Protein AF-K7MFZ6-F1 (afdb_monomer_lite)

pLDDT: mean 83.71, std 7.3, range [56.66, 93.25]

Organism: Glycine max (NCBI:txid3847)

Structure (mmCIF, N/CA/C/O backbone):
data_AF-K7MFZ6-F1
#
_entry.id   AF-K7MFZ6-F1
#
loop_
_atom_site.group_PDB
_atom_site.id
_atom_site.type_symbol
_atom_site.label_atom_id
_atom_site.label_alt_id
_atom_site.label_comp_id
_atom_site.label_asym_id
_atom_site.label_entity_id
_atom_site.label_seq_id
_atom_site.pdbx_PDB_ins_code
_atom_site.Cartn_x
_atom_site.Cartn_y
_atom_site.Cartn_z
_atom_site.occupancy
_atom_site.B_iso_or_equiv
_atom_site.auth_seq_id
_atom_site.auth_comp_id
_atom_site.auth_asym_id
_atom_site.auth_atom_id
_atom_site.pdbx_PDB_model_num
ATOM 1 N N . MET A 1 1 ? 8.915 -8.269 18.833 1.00 63.53 1 MET A N 1
ATOM 2 C CA . MET A 1 1 ? 8.795 -9.179 17.668 1.00 63.53 1 MET A CA 1
ATOM 3 C C . 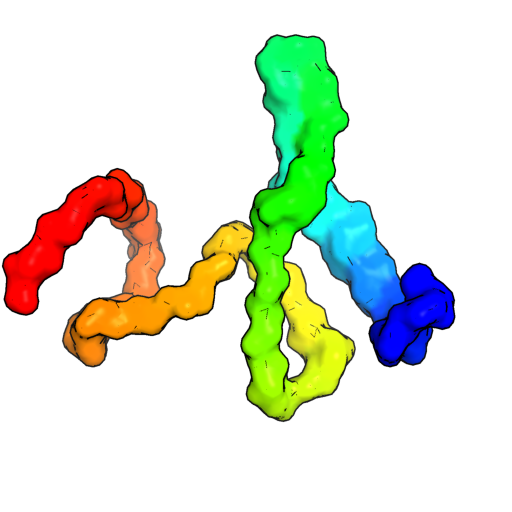MET A 1 1 ? 9.817 -10.331 17.748 1.00 63.53 1 MET A C 1
ATOM 5 O O . MET A 1 1 ? 10.419 -10.716 16.758 1.00 63.53 1 MET A O 1
ATOM 9 N N . SER A 1 2 ? 9.994 -10.942 18.928 1.00 57.66 2 SER A N 1
ATOM 10 C CA . SER A 1 2 ? 11.094 -11.899 19.167 1.00 57.66 2 SER A CA 1
ATOM 11 C C . SER A 1 2 ? 10.896 -13.274 18.499 1.00 57.66 2 SER A C 1
ATOM 13 O O . SER A 1 2 ? 11.859 -13.956 18.183 1.00 57.66 2 SER A O 1
ATOM 15 N N . SER A 1 3 ? 9.649 -13.668 18.215 1.00 70.62 3 SER A N 1
ATOM 16 C CA . SER A 1 3 ? 9.300 -14.989 17.662 1.00 70.62 3 SER A CA 1
ATOM 17 C C . SER A 1 3 ? 9.057 -15.021 16.147 1.00 70.62 3 SER A C 1
ATOM 19 O O . SER A 1 3 ? 8.633 -16.044 15.616 1.00 70.62 3 SER A O 1
ATOM 21 N N . LYS A 1 4 ? 9.268 -13.910 15.431 1.00 71.69 4 LYS A N 1
ATOM 22 C CA . LYS A 1 4 ? 8.988 -13.808 13.988 1.00 71.69 4 LYS A CA 1
ATOM 23 C C . LYS A 1 4 ? 10.300 -13.769 13.208 1.00 71.69 4 LYS A C 1
ATOM 25 O O . LYS A 1 4 ? 11.290 -13.267 13.717 1.00 71.69 4 LYS A O 1
ATOM 30 N N . LEU A 1 5 ? 10.294 -14.211 11.948 1.00 70.62 5 LEU A N 1
ATOM 31 C CA . LEU A 1 5 ? 11.460 -14.161 11.039 1.00 70.62 5 LEU A CA 1
ATOM 32 C C . LEU A 1 5 ? 12.112 -12.770 10.928 1.00 70.62 5 LEU A C 1
ATOM 34 O O . LEU A 1 5 ? 13.277 -12.646 10.579 1.00 70.62 5 LEU A O 1
ATOM 38 N N . ILE A 1 6 ? 11.354 -11.731 11.266 1.00 71.50 6 ILE A N 1
ATOM 39 C CA . ILE A 1 6 ? 11.752 -10.324 11.256 1.00 71.50 6 ILE A CA 1
ATOM 40 C C . ILE A 1 6 ? 12.548 -9.943 12.527 1.00 71.50 6 ILE A C 1
ATOM 42 O O . ILE A 1 6 ? 12.876 -8.778 12.723 1.00 71.50 6 ILE A O 1
ATOM 46 N N . ALA A 1 7 ? 12.870 -10.916 13.393 1.00 66.56 7 ALA A N 1
ATOM 47 C CA . ALA A 1 7 ? 13.507 -10.696 14.690 1.00 66.56 7 ALA A CA 1
ATOM 48 C C . ALA A 1 7 ? 14.826 -9.911 14.606 1.00 66.56 7 ALA A C 1
ATOM 50 O O . ALA A 1 7 ? 15.104 -9.096 15.484 1.00 66.56 7 ALA A O 1
ATOM 51 N N . GLY A 1 8 ? 15.607 -10.127 13.542 1.00 72.38 8 GLY A N 1
ATOM 52 C CA . GLY A 1 8 ? 16.882 -9.436 13.315 1.00 72.38 8 GLY A CA 1
ATOM 53 C C . GLY A 1 8 ? 16.754 -7.944 12.988 1.00 72.38 8 GLY A C 1
ATOM 54 O O . GLY A 1 8 ? 17.719 -7.205 13.160 1.00 72.38 8 GLY A O 1
ATOM 55 N N . ASP A 1 9 ? 15.568 -7.493 12.573 1.00 78.69 9 ASP A N 1
ATOM 56 C CA . ASP A 1 9 ? 15.277 -6.100 12.209 1.00 78.69 9 ASP A CA 1
ATOM 57 C C . ASP A 1 9 ? 14.203 -5.488 13.120 1.00 78.69 9 ASP A C 1
ATOM 59 O O . ASP A 1 9 ? 13.520 -4.527 12.760 1.00 78.69 9 ASP A O 1
ATOM 63 N N . ASN A 1 10 ? 14.037 -6.057 14.317 1.00 78.50 10 ASN A N 1
ATOM 64 C CA . ASN A 1 10 ? 12.963 -5.700 15.237 1.00 78.50 10 ASN A CA 1
ATOM 65 C C . ASN A 1 10 ? 12.903 -4.214 15.567 1.00 78.50 10 ASN A C 1
ATOM 67 O O . ASN A 1 10 ? 11.805 -3.669 15.585 1.00 78.50 10 ASN A O 1
ATOM 71 N N . ASP A 1 11 ? 14.042 -3.571 15.805 1.00 82.69 11 ASP A N 1
ATOM 72 C CA . ASP A 1 11 ? 14.077 -2.163 16.210 1.00 82.69 11 ASP A CA 1
ATOM 73 C C . ASP A 1 11 ? 13.610 -1.240 15.081 1.00 82.69 11 ASP A C 1
ATOM 75 O O . ASP A 1 11 ? 12.865 -0.288 15.313 1.00 82.69 11 ASP A O 1
ATOM 79 N N . PHE A 1 12 ? 13.964 -1.579 13.839 1.00 83.19 12 PHE A N 1
ATOM 80 C CA . PHE A 1 12 ? 13.546 -0.833 12.657 1.00 83.19 12 PHE A CA 1
ATOM 81 C C . PHE A 1 12 ? 12.029 -0.892 12.468 1.00 83.19 12 PHE A C 1
ATOM 83 O O . PHE A 1 12 ? 11.358 0.137 12.372 1.00 83.19 12 PHE A O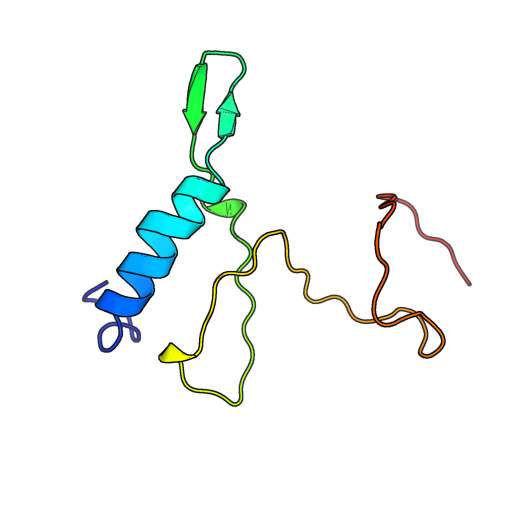 1
ATOM 90 N N . PHE A 1 13 ? 11.469 -2.104 12.478 1.00 80.75 13 PHE A N 1
ATOM 91 C CA . PHE A 1 13 ? 10.026 -2.278 12.348 1.00 80.75 13 PHE A CA 1
ATOM 92 C C . PHE A 1 13 ? 9.266 -1.794 13.584 1.00 80.75 13 PHE A C 1
ATOM 94 O O . PHE A 1 13 ? 8.118 -1.391 13.448 1.00 80.75 13 PHE A O 1
ATOM 101 N N . ALA A 1 14 ? 9.866 -1.808 14.777 1.00 81.19 14 ALA A N 1
ATOM 102 C CA . ALA A 1 14 ? 9.237 -1.266 15.975 1.00 81.19 14 ALA A CA 1
ATOM 103 C C . ALA A 1 14 ? 9.020 0.242 15.837 1.00 81.19 14 ALA A C 1
ATOM 105 O O . ALA A 1 14 ? 7.899 0.698 16.021 1.00 81.19 14 ALA A O 1
ATOM 106 N N . ILE A 1 15 ? 10.042 1.004 15.449 1.00 83.12 15 ILE A N 1
ATOM 107 C CA . ILE A 1 15 ? 9.895 2.452 15.258 1.00 83.12 15 ILE A CA 1
ATOM 108 C C . ILE A 1 15 ? 8.861 2.734 14.160 1.00 83.12 15 ILE A C 1
ATOM 110 O O . ILE A 1 15 ? 7.880 3.436 14.402 1.00 83.12 15 ILE A O 1
ATOM 114 N N . LEU A 1 16 ? 9.019 2.096 12.998 1.00 82.50 16 LEU A N 1
ATOM 115 C CA . LEU A 1 16 ? 8.161 2.335 11.839 1.00 82.50 16 LEU A CA 1
ATOM 116 C C . LEU A 1 16 ? 6.693 1.957 12.100 1.00 82.50 16 LEU A C 1
ATOM 118 O O . LEU A 1 16 ? 5.783 2.717 11.779 1.00 82.50 16 LEU A O 1
ATOM 122 N N . VAL A 1 17 ? 6.436 0.781 12.680 1.00 77.31 17 VAL A N 1
ATOM 123 C CA . VAL A 1 17 ? 5.069 0.275 12.873 1.00 77.31 17 VAL A CA 1
ATOM 124 C C . VAL A 1 17 ? 4.414 0.874 14.113 1.00 77.31 17 VAL A C 1
ATOM 126 O O . VAL A 1 17 ? 3.250 1.254 14.051 1.00 77.31 17 VAL A O 1
ATOM 129 N N . PHE A 1 18 ? 5.103 0.932 15.254 1.00 72.94 18 PHE A N 1
ATOM 130 C CA . PHE A 1 18 ? 4.452 1.312 16.512 1.00 72.94 18 PHE A CA 1
ATOM 131 C C . PHE A 1 18 ? 4.254 2.818 16.652 1.00 72.94 18 PHE A C 1
ATOM 133 O O . PHE A 1 18 ? 3.275 3.228 17.270 1.00 72.94 18 PHE A O 1
ATOM 140 N N . VAL A 1 19 ? 5.167 3.629 16.114 1.00 79.19 19 VAL A N 1
ATOM 141 C CA . VAL A 1 19 ? 5.107 5.087 16.270 1.00 79.19 19 VAL A CA 1
ATOM 142 C C . VAL A 1 19 ? 4.383 5.693 15.080 1.00 79.19 19 VAL A C 1
ATOM 144 O O . VAL A 1 19 ? 3.282 6.221 15.231 1.00 79.19 19 VAL A O 1
ATOM 147 N N . ASP A 1 20 ? 4.952 5.547 13.886 1.00 85.56 20 ASP A N 1
ATOM 148 C CA . ASP A 1 20 ? 4.498 6.329 12.738 1.00 85.56 20 ASP A CA 1
ATOM 149 C C . ASP A 1 20 ? 3.163 5.814 12.183 1.00 85.56 20 ASP A C 1
ATOM 151 O O . ASP A 1 20 ? 2.224 6.587 11.980 1.00 85.56 20 ASP A O 1
ATOM 155 N N . VAL A 1 21 ? 3.034 4.496 11.992 1.00 85.31 21 VAL A N 1
ATOM 156 C CA . VAL A 1 21 ? 1.813 3.902 11.422 1.00 85.31 21 VAL A CA 1
ATOM 157 C C . VAL A 1 21 ? 0.622 4.032 12.371 1.00 85.31 21 VAL A C 1
ATOM 159 O O . VAL A 1 21 ? -0.454 4.461 11.955 1.00 85.31 21 VAL A O 1
ATOM 162 N N . VAL A 1 22 ? 0.787 3.676 13.649 1.00 84.00 22 VAL A N 1
ATOM 163 C CA . VAL A 1 22 ? -0.318 3.738 14.624 1.00 84.00 22 VAL A CA 1
ATOM 164 C C . VAL A 1 22 ? -0.797 5.174 14.808 1.00 84.00 22 VAL A C 1
ATOM 166 O O . VAL A 1 22 ? -2.001 5.412 14.888 1.00 84.00 22 VAL A O 1
ATOM 169 N N . GLN A 1 23 ? 0.120 6.142 14.834 1.00 83.81 23 GLN A N 1
ATOM 170 C CA . GLN A 1 23 ? -0.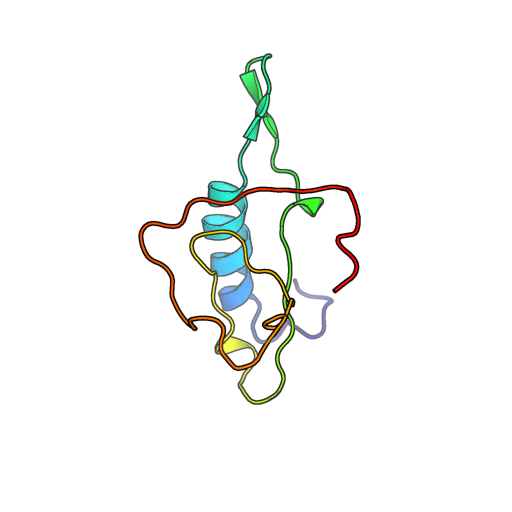250 7.5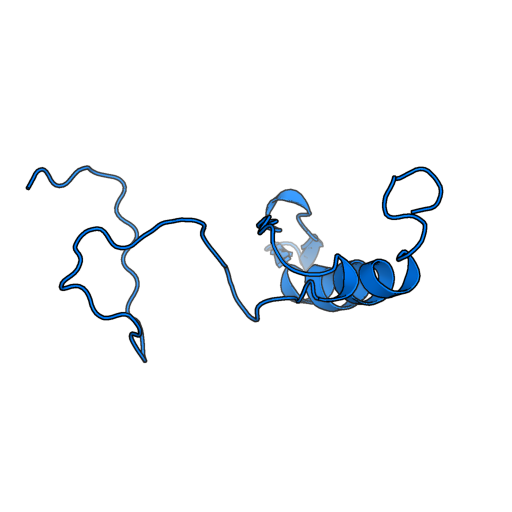47 14.939 1.00 83.81 23 GLN A CA 1
ATOM 171 C C . GLN A 1 23 ? -0.943 8.069 13.673 1.00 83.81 23 GLN A C 1
ATOM 173 O O . GLN A 1 23 ? -1.805 8.941 13.791 1.00 83.81 23 GLN A O 1
ATOM 178 N N . ALA A 1 24 ? -0.607 7.541 12.492 1.00 84.19 24 ALA A N 1
ATOM 179 C CA . ALA A 1 24 ? -1.238 7.915 11.227 1.00 84.19 24 ALA A CA 1
ATOM 180 C C . ALA A 1 24 ? -2.660 7.349 11.062 1.00 84.19 24 ALA A C 1
ATOM 182 O O . ALA A 1 24 ? -3.507 8.011 10.470 1.00 84.19 24 ALA A O 1
ATOM 183 N N . VAL A 1 25 ? -2.930 6.153 11.597 1.00 84.62 25 VAL A N 1
ATOM 184 C CA . VAL A 1 25 ? -4.226 5.450 11.460 1.00 84.62 25 VAL A CA 1
ATOM 185 C C . VAL A 1 25 ? -5.139 5.671 12.675 1.00 84.62 25 VAL A C 1
ATOM 187 O O . VAL A 1 25 ? -6.255 5.158 12.732 1.00 84.62 25 VAL A O 1
ATOM 190 N N . LYS A 1 26 ? -4.699 6.447 13.674 1.00 84.62 26 LYS A N 1
ATOM 191 C CA . LYS A 1 26 ? -5.536 6.758 14.838 1.00 84.62 26 LYS A CA 1
ATOM 192 C C . LYS A 1 26 ? -6.841 7.419 14.374 1.00 84.62 26 LYS A C 1
ATOM 194 O O . LYS A 1 26 ? -6.837 8.475 13.743 1.00 84.62 26 LYS A O 1
ATOM 199 N N . MET A 1 27 ? -7.958 6.799 14.719 1.00 83.75 27 MET A N 1
ATOM 200 C CA . MET A 1 27 ? -9.293 7.282 14.404 1.00 83.75 27 MET A CA 1
ATOM 201 C C . MET A 1 27 ? -10.027 7.540 15.710 1.00 83.75 27 MET A C 1
ATOM 203 O O . MET A 1 27 ? -10.124 6.672 16.578 1.00 83.75 27 MET A O 1
ATOM 207 N N . THR A 1 28 ? -10.537 8.755 15.866 1.00 84.50 28 THR A N 1
ATOM 208 C CA . THR A 1 28 ? -11.399 9.101 16.993 1.00 84.50 28 THR A CA 1
ATOM 209 C C . THR A 1 28 ? -12.829 8.812 16.580 1.00 84.50 28 THR A C 1
ATOM 211 O O . THR A 1 28 ? -13.341 9.413 15.636 1.00 84.50 28 THR A O 1
ATOM 214 N N . ASN A 1 29 ? -13.478 7.873 17.259 1.00 82.94 29 ASN A N 1
ATOM 215 C CA . ASN A 1 29 ? -14.886 7.608 17.005 1.00 82.94 29 ASN A CA 1
ATOM 216 C C . ASN A 1 29 ? -15.741 8.800 17.476 1.00 82.94 29 ASN A C 1
ATOM 218 O O . ASN A 1 29 ? -15.291 9.617 18.282 1.00 82.94 29 ASN A O 1
ATOM 222 N N . ALA A 1 30 ? -17.004 8.869 17.050 1.00 80.38 30 ALA A N 1
ATOM 223 C CA . ALA A 1 30 ? -17.938 9.934 17.438 1.00 80.38 30 ALA A CA 1
ATOM 224 C C . ALA A 1 30 ? -18.125 10.076 18.966 1.00 80.38 30 ALA A C 1
ATOM 226 O O . ALA A 1 30 ? -18.529 11.128 19.450 1.00 80.38 30 ALA A O 1
ATOM 227 N N . GLN A 1 31 ? -17.804 9.029 19.730 1.00 82.38 31 GLN A N 1
ATOM 228 C CA . GLN A 1 31 ? -17.861 8.997 21.195 1.00 82.38 31 GLN A CA 1
ATOM 229 C C . GLN A 1 31 ? -16.574 9.492 21.885 1.00 82.38 31 GLN A C 1
ATOM 231 O O . GLN A 1 31 ? -16.488 9.458 23.107 1.00 82.38 31 GLN A O 1
ATOM 236 N N . GLY A 1 32 ? -15.559 9.926 21.132 1.00 80.31 32 GLY A N 1
ATOM 237 C CA . GLY A 1 32 ? -14.269 10.363 21.679 1.00 80.31 32 GLY A CA 1
ATOM 238 C C . GLY A 1 32 ? -13.289 9.226 21.994 1.00 80.31 32 GLY A C 1
ATOM 239 O O . GLY A 1 32 ? -12.160 9.487 22.401 1.00 80.31 32 GLY A O 1
ATOM 240 N N . GLU A 1 33 ? -13.676 7.968 21.770 1.00 83.06 33 GLU A N 1
ATOM 241 C CA . GLU A 1 33 ? -12.766 6.827 21.889 1.00 83.06 33 GLU A CA 1
ATOM 242 C C . GLU A 1 33 ? -11.738 6.837 20.753 1.00 83.06 33 GLU A C 1
ATOM 244 O O . GLU A 1 33 ? -12.100 6.810 19.573 1.00 83.06 33 GLU A O 1
ATOM 249 N N . VAL A 1 34 ? -10.453 6.826 21.107 1.00 81.19 34 VAL A N 1
ATOM 250 C CA . VAL A 1 34 ? -9.363 6.643 20.144 1.00 81.19 34 VAL A CA 1
ATOM 251 C C . VAL A 1 34 ? -9.240 5.154 19.843 1.00 81.19 34 VAL A C 1
ATOM 253 O O . VAL A 1 34 ? -8.853 4.366 20.706 1.00 81.19 34 VAL A O 1
ATOM 256 N N . LYS A 1 35 ? -9.562 4.763 18.611 1.00 82.75 35 LYS A N 1
ATOM 257 C CA . LYS A 1 35 ? -9.334 3.413 18.096 1.00 82.75 35 LYS A CA 1
ATOM 258 C C . LYS A 1 35 ? -8.236 3.458 17.043 1.00 82.75 35 LYS A C 1
ATOM 260 O O . LYS A 1 35 ? -8.208 4.337 16.189 1.00 82.75 35 LYS A O 1
ATOM 265 N N . CYS A 1 36 ? -7.338 2.482 17.104 1.00 81.44 36 CYS A N 1
ATOM 266 C CA . CYS A 1 36 ? -6.296 2.282 16.102 1.00 81.44 36 CYS A CA 1
ATOM 267 C C . CYS A 1 36 ? -6.610 0.982 15.354 1.00 81.44 36 CYS A C 1
ATOM 269 O O . CYS A 1 36 ? -6.182 -0.091 15.795 1.00 81.44 36 CYS A O 1
ATOM 271 N N . PRO A 1 37 ? -7.419 1.029 14.283 1.00 80.25 37 PRO A N 1
ATOM 272 C CA . PRO A 1 37 ? -7.771 -0.163 13.528 1.00 80.25 37 PRO A CA 1
ATOM 273 C C . PRO A 1 37 ? -6.540 -0.708 12.790 1.00 80.25 37 PRO A C 1
ATOM 275 O O . PRO A 1 37 ? -6.149 -0.231 11.732 1.00 80.25 37 PRO A O 1
ATOM 278 N N . ILE A 1 38 ? -5.935 -1.763 13.340 1.00 81.75 38 ILE A N 1
ATOM 279 C CA . ILE A 1 38 ? -4.744 -2.417 12.761 1.00 81.75 38 ILE A CA 1
ATOM 280 C C . ILE A 1 38 ? -5.045 -2.978 11.357 1.00 81.75 38 ILE A C 1
ATOM 282 O O . ILE A 1 38 ? -4.155 -3.077 10.518 1.00 81.75 38 ILE A O 1
ATOM 286 N N . GLN A 1 39 ? -6.307 -3.326 11.088 1.00 84.56 39 GLN A N 1
ATOM 287 C CA . GLN A 1 39 ? -6.760 -3.858 9.800 1.00 84.56 39 GLN A CA 1
ATOM 288 C C . GLN A 1 39 ? -6.752 -2.820 8.669 1.00 84.56 39 GLN A C 1
ATOM 290 O O . GLN A 1 39 ? -6.708 -3.209 7.506 1.00 84.56 39 GLN A O 1
ATOM 295 N N . GLU A 1 40 ? -6.764 -1.523 8.986 1.00 84.44 40 GLU A N 1
ATOM 296 C CA . GLU A 1 40 ? -6.699 -0.459 7.975 1.00 84.44 40 GLU A CA 1
ATOM 297 C C . GLU A 1 40 ? -5.272 -0.229 7.453 1.00 84.44 40 GLU A C 1
ATOM 299 O O . GLU A 1 40 ? -5.069 0.449 6.444 1.00 84.44 40 GLU A O 1
ATOM 304 N N . ILE A 1 41 ? -4.267 -0.834 8.094 1.00 87.38 41 ILE A N 1
ATOM 305 C CA . ILE A 1 41 ? -2.874 -0.756 7.660 1.00 87.38 41 ILE A CA 1
ATOM 306 C C . ILE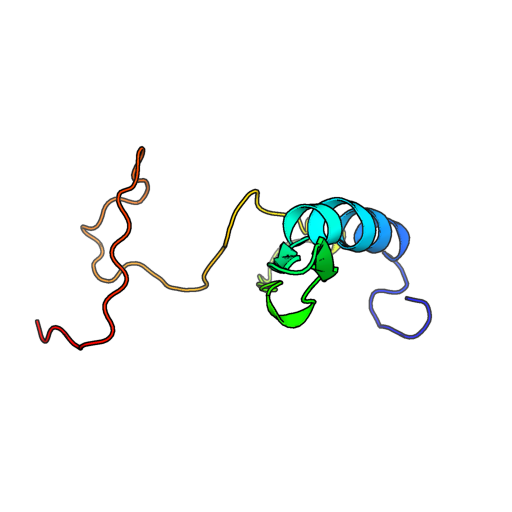 A 1 41 ? -2.674 -1.710 6.480 1.00 87.38 41 ILE A C 1
ATOM 308 O O . ILE A 1 41 ? -2.556 -2.925 6.652 1.00 87.38 41 ILE A O 1
ATOM 312 N N . ASN A 1 42 ? -2.582 -1.157 5.270 1.00 89.00 42 ASN A N 1
ATOM 313 C CA . ASN A 1 42 ? -2.257 -1.951 4.091 1.00 89.00 42 ASN A CA 1
ATOM 314 C C . ASN A 1 42 ? -0.747 -2.228 4.010 1.00 89.00 42 ASN A C 1
ATOM 316 O O . ASN A 1 42 ? 0.066 -1.305 3.983 1.00 89.00 42 ASN A O 1
ATOM 320 N N . ILE A 1 43 ? -0.369 -3.506 3.933 1.00 89.12 43 ILE A N 1
ATOM 321 C CA . ILE A 1 43 ? 1.030 -3.943 3.869 1.00 89.12 43 ILE A CA 1
ATOM 322 C C . ILE A 1 43 ? 1.330 -4.442 2.457 1.00 89.12 43 ILE A C 1
ATOM 324 O O . ILE A 1 43 ? 0.912 -5.532 2.061 1.00 89.12 43 ILE A O 1
ATOM 328 N N . LEU A 1 44 ? 2.115 -3.666 1.712 1.00 89.56 44 LEU A N 1
ATOM 329 C CA . LEU A 1 44 ? 2.572 -4.034 0.375 1.00 89.56 44 LEU A CA 1
ATOM 330 C C . LEU A 1 44 ? 3.923 -4.748 0.436 1.00 89.56 44 LEU A C 1
ATOM 332 O O . LEU A 1 44 ? 4.845 -4.311 1.121 1.00 89.56 44 LEU A O 1
ATOM 336 N N . LYS A 1 45 ? 4.051 -5.852 -0.307 1.00 88.56 45 LYS A N 1
ATOM 337 C CA . LYS A 1 45 ? 5.292 -6.632 -0.401 1.00 88.56 45 LYS A CA 1
ATOM 338 C C . LYS A 1 45 ? 5.906 -6.459 -1.784 1.00 88.56 45 LYS A C 1
ATOM 340 O O . LYS A 1 45 ? 5.315 -6.879 -2.775 1.00 88.56 45 LYS A O 1
ATOM 345 N N . ALA A 1 46 ? 7.117 -5.915 -1.837 1.00 86.62 46 ALA A N 1
ATOM 346 C CA . ALA A 1 46 ? 7.942 -5.862 -3.040 1.00 86.62 46 ALA A CA 1
ATOM 347 C C . ALA A 1 46 ? 9.237 -6.656 -2.816 1.00 86.62 46 ALA A C 1
ATOM 349 O O . ALA A 1 46 ? 9.864 -6.549 -1.764 1.00 86.62 46 ALA A O 1
ATOM 350 N N . ARG A 1 47 ? 9.637 -7.472 -3.799 1.00 85.56 47 ARG A N 1
ATOM 351 C CA . ARG A 1 47 ? 10.920 -8.195 -3.788 1.00 85.56 47 ARG A CA 1
ATOM 352 C C . ARG A 1 47 ? 11.974 -7.372 -4.528 1.00 85.56 47 ARG A C 1
ATOM 354 O O . ARG A 1 47 ? 11.665 -6.796 -5.564 1.00 85.56 47 ARG A O 1
ATOM 361 N N . GLY A 1 48 ? 13.206 -7.359 -4.022 1.00 85.75 48 GLY A N 1
ATOM 362 C CA . GLY A 1 48 ? 14.363 -6.764 -4.710 1.00 85.75 48 GLY A CA 1
ATOM 363 C C . GLY A 1 48 ? 15.277 -5.913 -3.830 1.00 85.75 48 GLY A C 1
ATOM 364 O O . GLY A 1 48 ? 16.399 -5.628 -4.232 1.00 85.75 48 GLY A O 1
ATOM 365 N N . LYS A 1 49 ? 14.826 -5.531 -2.633 1.00 85.38 49 LYS A N 1
ATOM 366 C CA . LYS A 1 49 ? 15.595 -4.747 -1.657 1.00 85.38 49 LYS A CA 1
ATOM 367 C C . LYS A 1 49 ? 15.636 -5.437 -0.292 1.00 85.38 49 LYS A C 1
ATOM 369 O O . LYS A 1 49 ? 14.979 -6.464 -0.105 1.00 85.38 49 LYS A O 1
ATOM 374 N N . SER A 1 50 ? 16.427 -4.897 0.635 1.00 83.88 50 SER A N 1
ATOM 375 C CA . SER A 1 50 ? 16.507 -5.411 2.004 1.00 83.88 50 SER A CA 1
ATOM 376 C C . SER A 1 50 ? 15.200 -5.159 2.758 1.00 83.88 50 SER A C 1
ATOM 378 O O . SER A 1 50 ? 14.480 -4.205 2.469 1.00 83.88 50 SER A O 1
ATOM 380 N N . ALA A 1 51 ? 14.909 -5.969 3.778 1.00 79.94 51 ALA A N 1
ATOM 381 C CA . ALA A 1 51 ? 13.781 -5.718 4.677 1.00 79.94 51 ALA A CA 1
ATOM 382 C C . ALA A 1 51 ? 13.898 -4.349 5.376 1.00 79.94 51 ALA A C 1
ATOM 384 O O . ALA A 1 51 ? 12.883 -3.690 5.599 1.00 79.94 51 ALA A O 1
ATOM 385 N N . ARG A 1 52 ? 15.129 -3.883 5.629 1.00 82.62 52 ARG A N 1
ATOM 386 C CA . ARG A 1 52 ? 15.425 -2.552 6.190 1.00 82.62 52 ARG A CA 1
ATOM 387 C C . ARG A 1 52 ? 15.138 -1.386 5.246 1.00 82.62 52 ARG A C 1
ATOM 389 O O . ARG A 1 52 ? 15.057 -0.257 5.704 1.00 82.62 52 ARG A O 1
ATOM 396 N N . ASP A 1 53 ? 14.961 -1.647 3.953 1.00 85.62 53 ASP A N 1
ATOM 397 C CA . ASP A 1 53 ? 14.587 -0.614 2.980 1.00 85.62 53 ASP A CA 1
ATOM 398 C C . ASP A 1 53 ? 13.064 -0.403 2.918 1.00 85.62 53 ASP A C 1
ATOM 400 O O . ASP A 1 53 ? 12.574 0.360 2.083 1.00 85.62 53 ASP A O 1
ATOM 404 N N . SER A 1 54 ? 12.296 -1.103 3.761 1.00 86.69 54 SER A N 1
ATOM 405 C CA . SER A 1 54 ? 10.850 -0.904 3.876 1.00 86.69 54 SER A CA 1
ATOM 406 C C . SER A 1 54 ? 10.569 0.477 4.461 1.00 86.69 54 SER A C 1
ATOM 408 O O . SER A 1 54 ? 11.153 0.844 5.469 1.00 86.69 54 SER A O 1
ATOM 410 N N . PHE A 1 55 ? 9.649 1.237 3.880 1.00 86.06 55 PHE A N 1
ATOM 411 C CA . PHE A 1 55 ? 9.312 2.578 4.357 1.00 86.06 55 PHE A CA 1
ATOM 412 C C . PHE A 1 55 ? 7.803 2.734 4.527 1.00 86.06 55 PHE A C 1
ATOM 414 O O . PHE A 1 55 ? 7.013 2.033 3.891 1.00 86.06 55 PHE A O 1
ATOM 421 N N . LEU A 1 56 ? 7.408 3.678 5.381 1.00 87.19 56 LEU A N 1
ATOM 422 C CA . LEU A 1 56 ? 6.025 4.112 5.501 1.00 87.19 56 LEU A CA 1
ATOM 423 C C . LEU A 1 56 ? 5.723 5.142 4.410 1.00 87.19 56 LEU A C 1
ATOM 425 O O . LEU A 1 56 ? 6.463 6.108 4.233 1.00 87.19 56 LEU A O 1
ATOM 429 N N . MET A 1 57 ? 4.632 4.942 3.675 1.00 86.88 57 MET A N 1
ATOM 430 C CA . MET A 1 57 ? 4.145 5.929 2.719 1.00 86.88 57 MET A CA 1
ATOM 431 C C . MET A 1 57 ? 3.184 6.891 3.428 1.00 86.88 57 MET A C 1
ATOM 433 O O . MET A 1 57 ? 2.258 6.445 4.100 1.00 86.88 57 MET A O 1
ATOM 437 N N . ASN A 1 58 ? 3.381 8.202 3.262 1.00 85.25 58 ASN A N 1
ATOM 438 C CA . ASN A 1 58 ? 2.471 9.222 3.796 1.00 85.25 58 ASN A CA 1
ATOM 439 C C . ASN A 1 58 ? 1.167 9.239 2.986 1.00 85.25 58 ASN A C 1
ATOM 441 O O . ASN A 1 58 ? 1.019 10.015 2.042 1.00 85.25 58 ASN A O 1
ATOM 445 N N . GLY A 1 59 ? 0.247 8.343 3.333 1.00 86.94 59 GLY A N 1
ATOM 446 C CA . GLY A 1 59 ? -1.035 8.156 2.663 1.00 86.94 59 GLY A CA 1
ATOM 447 C C . GLY A 1 59 ? -1.379 6.678 2.508 1.00 86.94 59 GLY A C 1
ATOM 448 O O . GLY A 1 59 ? -0.804 5.815 3.166 1.00 86.94 59 GLY A O 1
ATOM 449 N N . TYR A 1 60 ? -2.322 6.388 1.614 1.00 88.25 60 TYR A N 1
ATOM 450 C CA . TYR A 1 60 ? -2.722 5.020 1.307 1.00 88.25 60 TYR A CA 1
ATOM 451 C C . TYR A 1 60 ? -2.064 4.544 0.014 1.00 88.25 60 TYR A C 1
ATOM 453 O O . TYR A 1 60 ? -2.104 5.232 -1.007 1.00 88.25 60 TYR A O 1
ATOM 461 N N . ALA A 1 61 ? -1.483 3.349 0.051 1.00 89.25 61 ALA A N 1
ATOM 462 C CA . ALA A 1 61 ? -0.908 2.698 -1.115 1.00 89.25 61 ALA A CA 1
ATOM 463 C C . ALA A 1 61 ? -1.790 1.519 -1.532 1.00 89.25 61 ALA A C 1
ATOM 465 O O . ALA A 1 61 ? -2.208 0.723 -0.691 1.00 89.25 61 ALA A O 1
ATOM 466 N N . SER A 1 62 ? -2.041 1.384 -2.832 1.00 87.75 62 SER A N 1
ATOM 467 C CA . SER A 1 62 ? -2.795 0.269 -3.403 1.00 87.75 62 SER A CA 1
ATOM 468 C C . SER A 1 62 ? -1.958 -0.445 -4.458 1.00 87.75 62 SER A C 1
ATOM 470 O O . SER A 1 62 ? -1.274 0.200 -5.250 1.00 87.75 62 SER A O 1
ATOM 472 N N . ASN A 1 63 ? -2.010 -1.777 -4.481 1.00 87.81 63 ASN A N 1
ATOM 473 C CA . ASN A 1 63 ? -1.289 -2.601 -5.454 1.00 87.81 63 ASN A CA 1
ATOM 474 C C . ASN A 1 63 ? -2.090 -2.756 -6.755 1.00 87.81 63 ASN A C 1
ATOM 476 O O . ASN A 1 63 ? -2.354 -3.870 -7.206 1.00 87.81 63 ASN A O 1
ATOM 480 N N . ILE A 1 64 ? -2.549 -1.635 -7.308 1.00 86.44 64 ILE A N 1
ATOM 481 C CA . ILE A 1 64 ? -3.316 -1.589 -8.552 1.00 86.44 64 ILE A CA 1
ATOM 482 C C . ILE A 1 64 ? -2.455 -0.879 -9.596 1.00 86.44 64 ILE A C 1
ATOM 484 O O . ILE A 1 64 ? -1.879 0.176 -9.332 1.00 86.44 64 ILE A O 1
ATOM 488 N N . GLY A 1 65 ? -2.334 -1.495 -10.770 1.00 85.94 65 GLY A N 1
ATOM 489 C CA . GLY A 1 65 ? -1.644 -0.913 -11.916 1.00 85.94 65 GLY A CA 1
ATOM 490 C C . GLY A 1 65 ? -2.511 0.096 -12.668 1.00 85.94 65 GLY A C 1
ATOM 491 O O . GLY A 1 65 ? -3.689 0.288 -12.383 1.00 85.94 65 GLY A O 1
ATOM 492 N N . HIS A 1 66 ? -1.928 0.732 -13.677 1.00 86.94 66 HIS A N 1
ATOM 493 C CA . HIS A 1 66 ? -2.679 1.595 -14.582 1.00 86.94 66 HIS A CA 1
ATOM 494 C C . HIS A 1 66 ? -3.655 0.769 -15.422 1.00 86.94 66 HIS A C 1
ATOM 496 O O . HIS A 1 66 ? -3.282 -0.297 -15.911 1.00 86.94 66 HIS A O 1
ATOM 502 N N . ALA A 1 67 ? -4.864 1.284 -15.659 1.00 87.69 67 ALA A N 1
ATOM 503 C CA . ALA A 1 67 ? -5.820 0.609 -16.538 1.00 87.69 67 ALA A CA 1
ATOM 504 C C . ALA A 1 67 ? -5.380 0.649 -18.015 1.00 87.69 67 ALA A C 1
ATOM 506 O O . ALA A 1 67 ? -5.609 -0.303 -18.752 1.00 87.69 67 ALA A O 1
ATOM 507 N N . ALA A 1 68 ? -4.708 1.725 -18.440 1.00 88.94 68 ALA A N 1
ATOM 508 C CA . ALA A 1 68 ? -4.128 1.848 -19.775 1.00 88.94 68 ALA A CA 1
ATOM 509 C C . ALA A 1 68 ? -2.742 2.505 -19.716 1.00 88.94 68 ALA A C 1
ATOM 511 O O . ALA A 1 68 ? -2.499 3.396 -18.902 1.00 88.94 68 ALA A O 1
ATOM 512 N N . GLN A 1 69 ? -1.840 2.115 -20.621 1.00 89.75 69 GLN A N 1
ATOM 513 C CA . GLN A 1 69 ? -0.467 2.639 -20.665 1.00 89.75 69 GLN A CA 1
ATOM 514 C C . GLN A 1 69 ? -0.407 4.153 -20.939 1.00 89.75 69 GLN A C 1
ATOM 516 O O . GLN A 1 69 ? 0.532 4.816 -20.512 1.00 89.75 69 GLN A O 1
ATOM 521 N N . GLY A 1 70 ? -1.427 4.706 -21.605 1.00 91.75 70 GLY A N 1
ATOM 522 C CA . GLY A 1 70 ? -1.555 6.145 -21.848 1.00 91.75 70 GLY A CA 1
ATOM 523 C C . GLY A 1 70 ? -1.999 6.964 -20.631 1.00 91.75 70 GLY A C 1
ATOM 524 O O . GLY A 1 70 ? -2.067 8.187 -20.725 1.00 91.75 70 GLY A O 1
ATOM 525 N N . MET A 1 71 ? -2.321 6.329 -19.497 1.00 92.06 71 MET A N 1
ATOM 526 C CA . MET A 1 71 ? -2.705 7.051 -18.284 1.00 92.06 71 MET A CA 1
ATOM 527 C C . MET A 1 71 ? -1.497 7.747 -17.638 1.00 92.06 71 MET A C 1
ATOM 529 O O . MET A 1 71 ? -0.414 7.158 -17.561 1.00 92.06 71 MET A O 1
ATOM 533 N N . PRO A 1 72 ? -1.668 8.978 -17.125 1.00 92.00 72 PRO A N 1
ATOM 534 C CA . PRO A 1 72 ? -0.590 9.714 -16.474 1.00 92.00 72 PRO A CA 1
ATOM 535 C C . PRO A 1 72 ? -0.069 8.979 -15.227 1.00 92.00 72 PRO A C 1
ATOM 537 O O . PRO A 1 72 ? -0.844 8.514 -14.399 1.00 92.00 72 PRO A O 1
ATOM 540 N N . LEU A 1 73 ? 1.260 8.928 -15.063 1.00 91.44 73 LEU A N 1
ATOM 541 C CA . LEU A 1 73 ? 1.950 8.297 -13.918 1.00 91.44 73 LEU A CA 1
ATOM 542 C C . LEU A 1 73 ? 1.817 9.067 -12.606 1.00 91.44 73 LEU A C 1
ATOM 544 O O . LEU A 1 73 ? 2.016 8.506 -11.530 1.00 91.44 73 LEU A O 1
ATOM 548 N N . ARG A 1 74 ? 1.541 10.367 -12.681 1.00 92.25 74 ARG A N 1
ATOM 549 C CA . ARG A 1 74 ? 1.372 11.233 -11.516 1.00 92.25 74 ARG A CA 1
ATOM 550 C C . ARG A 1 74 ? 0.271 12.240 -11.794 1.00 92.25 74 ARG A C 1
ATOM 552 O O . ARG A 1 74 ? 0.261 12.866 -12.850 1.00 92.25 74 ARG A O 1
ATOM 559 N N . VAL A 1 75 ? -0.615 12.416 -10.820 1.00 91.38 75 VAL A N 1
ATOM 560 C CA . VAL A 1 75 ? -1.687 13.415 -10.841 1.00 91.38 75 VAL A CA 1
ATOM 561 C C . VAL A 1 75 ? -1.586 14.236 -9.560 1.00 91.38 75 VAL A C 1
ATOM 563 O O . VAL A 1 75 ? -1.633 13.677 -8.466 1.00 91.38 75 VAL A O 1
ATOM 566 N N . ALA A 1 76 ? -1.426 15.554 -9.687 1.00 92.56 76 ALA A N 1
ATOM 567 C CA . ALA A 1 76 ? -1.375 16.477 -8.556 1.00 92.56 76 ALA A CA 1
ATOM 568 C C . ALA A 1 76 ? -1.997 17.839 -8.936 1.00 92.56 76 ALA A C 1
ATOM 570 O O . ALA A 1 76 ? -1.530 18.439 -9.905 1.00 92.56 76 ALA A O 1
ATOM 571 N N . PRO A 1 77 ? -3.007 18.349 -8.197 1.00 89.94 77 PRO A N 1
ATOM 572 C CA . PRO A 1 77 ? -3.746 17.695 -7.111 1.00 89.94 77 PRO A CA 1
ATOM 573 C C . PRO A 1 77 ? -4.759 16.659 -7.645 1.00 89.94 77 PRO A C 1
ATOM 575 O O . PRO A 1 77 ? -5.472 16.942 -8.612 1.00 89.94 77 PRO A O 1
ATOM 578 N N . PRO A 1 78 ? -4.859 15.463 -7.042 1.00 89.06 78 PRO A N 1
ATOM 579 C CA . PRO A 1 78 ? -5.806 14.455 -7.498 1.00 89.06 78 PRO A CA 1
ATOM 580 C C . PRO A 1 78 ? -7.232 14.765 -7.022 1.00 89.06 78 PRO A C 1
ATOM 582 O O . PRO A 1 78 ? -7.450 15.171 -5.881 1.00 89.06 78 PRO A O 1
ATOM 585 N N . ARG A 1 79 ? -8.219 14.507 -7.885 1.00 93.00 79 ARG A N 1
ATOM 586 C CA . ARG A 1 79 ? -9.615 14.299 -7.476 1.00 93.00 79 ARG A CA 1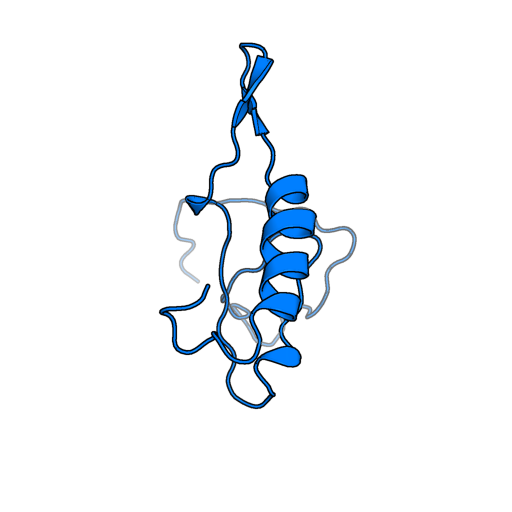
ATOM 587 C C . ARG A 1 79 ? -9.911 12.814 -7.634 1.00 93.00 79 ARG A C 1
ATOM 589 O O . ARG A 1 79 ? -9.771 12.287 -8.733 1.00 93.00 79 ARG A O 1
ATOM 596 N N . ILE A 1 80 ? -10.259 12.150 -6.537 1.00 91.38 80 ILE A N 1
ATOM 597 C CA . ILE A 1 80 ? -10.459 10.698 -6.490 1.00 91.38 80 ILE A CA 1
ATOM 598 C C . ILE A 1 80 ? -11.963 10.426 -6.466 1.00 91.38 80 ILE A C 1
ATOM 600 O O . ILE A 1 80 ? -12.667 10.948 -5.604 1.00 91.38 80 ILE A O 1
ATOM 604 N N . GLY A 1 81 ? -12.449 9.627 -7.416 1.00 91.06 81 GLY A N 1
ATOM 605 C CA . GLY A 1 81 ? -13.814 9.106 -7.428 1.00 91.06 81 GLY A CA 1
ATOM 606 C C . GLY A 1 81 ? -13.793 7.608 -7.152 1.00 91.06 81 GLY A C 1
ATOM 607 O O . GLY A 1 81 ? -13.164 6.862 -7.898 1.00 91.06 81 GLY A O 1
ATOM 608 N N . CYS A 1 82 ? -14.464 7.171 -6.090 1.00 91.56 82 CYS A N 1
ATOM 609 C CA . CYS A 1 82 ? -14.657 5.753 -5.795 1.00 91.56 82 CYS A CA 1
ATOM 610 C C . CYS A 1 82 ? -15.962 5.297 -6.457 1.00 91.56 82 CYS A C 1
ATOM 612 O O . CYS A 1 82 ? -17.030 5.782 -6.085 1.00 91.56 82 CYS A O 1
ATOM 614 N N . LEU A 1 83 ? -15.877 4.404 -7.447 1.00 92.12 83 LEU A N 1
ATOM 615 C CA . LEU A 1 83 ? -17.040 3.827 -8.124 1.00 92.12 83 LEU A CA 1
ATOM 616 C C . LEU A 1 83 ? -17.150 2.343 -7.776 1.00 92.12 83 LEU A C 1
ATOM 618 O O . LEU A 1 83 ? -16.155 1.627 -7.833 1.00 92.12 83 LEU A O 1
ATOM 622 N N . ASP A 1 84 ? -18.363 1.901 -7.458 1.00 93.25 84 ASP A N 1
ATOM 623 C CA . ASP A 1 84 ? -18.684 0.503 -7.126 1.00 93.25 84 ASP A CA 1
ATOM 624 C C . ASP A 1 84 ? -19.470 -0.186 -8.260 1.00 93.25 84 ASP A C 1
ATOM 626 O O . ASP A 1 84 ? -20.306 -1.060 -8.055 1.00 93.25 84 ASP A O 1
ATOM 630 N N . PHE A 1 85 ? -19.258 0.272 -9.495 1.00 92.00 85 PHE A N 1
ATOM 631 C CA . PHE A 1 85 ? -19.849 -0.312 -10.693 1.00 92.00 85 PHE A CA 1
ATOM 632 C C . PHE A 1 85 ? -18.802 -0.447 -11.791 1.00 92.00 85 PHE A C 1
ATOM 634 O O . PHE A 1 85 ? -17.886 0.368 -11.914 1.00 92.00 85 PHE A O 1
ATOM 641 N N . PHE A 1 86 ? -18.947 -1.488 -12.608 1.00 85.88 86 PHE A N 1
ATOM 642 C CA . PHE A 1 86 ? -18.059 -1.716 -13.738 1.00 85.88 86 PHE A CA 1
ATOM 643 C C . PHE A 1 86 ? -18.399 -0.771 -14.886 1.00 85.88 86 PHE A C 1
ATOM 645 O O . PHE A 1 86 ? -19.558 -0.625 -15.272 1.00 85.88 86 PHE A O 1
ATOM 652 N N . ILE A 1 87 ? -17.364 -0.180 -15.472 1.00 80.00 87 ILE A N 1
ATOM 653 C CA . ILE A 1 87 ? -17.444 0.479 -16.770 1.00 80.00 87 ILE A CA 1
ATOM 654 C C . ILE A 1 87 ? -16.785 -0.486 -17.754 1.00 80.00 87 ILE A C 1
ATOM 656 O O . ILE A 1 87 ? -15.573 -0.685 -17.703 1.00 80.00 87 ILE A O 1
ATOM 660 N N . PHE A 1 88 ? -17.587 -1.135 -18.597 1.00 73.38 88 PHE A N 1
ATOM 661 C CA . PHE A 1 88 ? -17.070 -1.916 -19.720 1.00 73.38 88 PHE A CA 1
ATOM 662 C C . PHE A 1 88 ? -16.591 -0.945 -20.808 1.00 73.38 88 PHE A C 1
ATOM 664 O O . PHE A 1 88 ? -17.396 -0.181 -21.341 1.00 73.38 88 PHE A O 1
ATOM 671 N N . PHE A 1 89 ? -15.289 -0.977 -21.096 1.00 56.66 89 PHE A N 1
ATOM 672 C CA . PHE A 1 89 ? -14.658 -0.397 -22.284 1.00 56.66 89 PHE A CA 1
ATOM 673 C C . PHE A 1 89 ? -14.151 -1.521 -23.185 1.00 56.66 89 PHE A C 1
ATOM 675 O O . PHE A 1 89 ? -13.713 -2.555 -22.627 1.00 56.66 89 PHE A O 1
#

Radius of gyration: 17.43 Å; chains: 1; bounding box: 37×33×44 Å

Sequence (89 aa):
MSSKLIAGDNDFFAILVFVDVVQAVKMTNAQGEVKCPIQEINILKARGKSARDSFLMNGYASNIGHAAQGMPLRVAPPRIGCLDFFIFF

Secondary structure (DSSP, 8-state):
-TTSGGGGGHHHHHIIIIIIIHHHH-EE-TTS-EE--GGG------SSS-GGG----SS-------SSTTS-S--SS-------S----

Foldseek 3Di:
DCPDPCNVVCVLCCCQCVPPQQVLQFDQPPVRDTDRPPVVDDDDDDPDDDPSPDHDDNDDDDPDDDPDPPDDPDDPPDDDDDDPDDDDD

InterPro domains:
  IPR027410 TCP-1-like chaperonin intermediate domain superfamily [G3DSA:3.30.260.10] (1-75)
  IPR027410 TCP-1-like chaperonin intermediate domain superfamily [SSF54849] (1-62)